Protein AF-A0A0F9ITS7-F1 (afdb_monomer)

Solvent-accessible surface area (backbone atoms only — not comparable to full-atom values): 2307 Å² total; per-residue (Å²): 92,71,21,77,91,32,69,42,64,9,37,40,78,40,80,95,70,80,43,72,43,63,22,75,85,28,71,46,66,9,35,33,70,92,75,83,78,127

Mean predicted aligned error: 6.67 Å

Secondary structure (DSSP, 8-state):
-B-TTTTTSSEEEETTTTEEEEPTTTTTSSB--TT---

Radius of gyration: 10.62 Å; Cα contacts (8 Å, |Δi|>4): 62; chains: 1; bounding box: 23×20×28 Å

Sequence (38 aa):
MKCPDCDGQGWTWIVPDHSGLLCKTCHGIGEIPDKEKK

Nearest PDB structures (foldseek):
  1exk-assembly1_A  TM=7.388E-01  e=5.079E-02  Escheric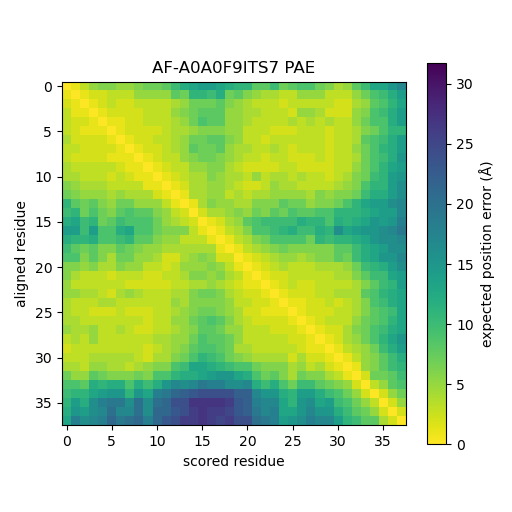hia coli
  1hcg-assembly1_B  TM=4.866E-01  e=6.157E+00  Homo sapiens

Structure (mmCIF, N/CA/C/O backbone):
data_AF-A0A0F9ITS7-F1
#
_entry.id   AF-A0A0F9ITS7-F1
#
loop_
_atom_site.group_PDB
_atom_site.id
_atom_site.type_symbol
_atom_site.label_atom_id
_atom_site.label_alt_id
_atom_site.label_comp_id
_atom_site.label_asym_id
_atom_site.label_entity_id
_atom_site.label_seq_id
_atom_site.pdbx_PDB_ins_code
_atom_site.Cartn_x
_atom_site.Cartn_y
_atom_site.Cartn_z
_atom_site.occupancy
_atom_site.B_iso_or_equiv
_atom_site.auth_seq_id
_atom_site.auth_comp_id
_atom_site.auth_asym_id
_atom_site.auth_atom_id
_atom_site.pdbx_PDB_model_num
ATOM 1 N N . MET A 1 1 ? -7.461 -0.274 11.968 1.00 79.56 1 MET A N 1
ATOM 2 C CA . MET A 1 1 ? -8.141 -1.144 10.976 1.00 79.56 1 MET A CA 1
ATOM 3 C C . MET A 1 1 ? -7.171 -1.382 9.831 1.00 79.56 1 MET A C 1
ATOM 5 O O . MET A 1 1 ? -6.570 -0.415 9.374 1.00 79.56 1 MET A O 1
ATOM 9 N N . LYS A 1 2 ? -7.004 -2.634 9.380 1.00 82.81 2 LYS A N 1
ATOM 10 C CA . LYS A 1 2 ? -6.152 -2.960 8.225 1.00 82.81 2 LYS A CA 1
ATOM 11 C C . LYS A 1 2 ? -6.642 -2.186 6.997 1.00 82.81 2 LYS A C 1
ATOM 13 O O . LYS A 1 2 ? -7.841 -2.186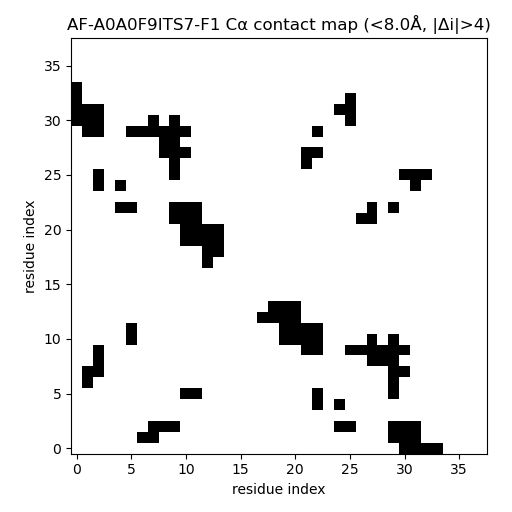 6.725 1.00 82.81 2 LYS A O 1
ATOM 18 N N . CYS A 1 3 ? -5.744 -1.508 6.287 1.00 86.50 3 CYS A N 1
ATOM 19 C CA . CYS A 1 3 ? -6.129 -0.755 5.098 1.00 86.50 3 CYS A CA 1
ATOM 20 C C . CYS A 1 3 ? -6.535 -1.722 3.971 1.00 86.50 3 CYS A C 1
ATOM 22 O O . CYS A 1 3 ? -5.709 -2.555 3.595 1.00 86.50 3 CYS A O 1
ATOM 24 N N . PRO A 1 4 ? -7.772 -1.645 3.439 1.00 82.44 4 PRO A N 1
ATOM 25 C CA . PRO A 1 4 ? -8.254 -2.555 2.405 1.00 82.44 4 PRO A CA 1
ATOM 26 C C . PRO A 1 4 ? -7.600 -2.274 1.048 1.00 82.44 4 PRO A C 1
ATOM 28 O O . PRO A 1 4 ? -7.474 -3.180 0.237 1.00 82.44 4 PRO A O 1
ATOM 31 N N . ASP A 1 5 ? -7.140 -1.041 0.821 1.00 83.50 5 ASP A N 1
ATOM 32 C CA . ASP A 1 5 ? -6.577 -0.590 -0.456 1.00 83.50 5 ASP A CA 1
ATOM 33 C C . ASP A 1 5 ? -5.196 -1.205 -0.740 1.00 83.50 5 ASP A C 1
ATOM 35 O O . ASP A 1 5 ? -4.882 -1.586 -1.862 1.00 83.50 5 ASP A O 1
ATOM 39 N N . CYS A 1 6 ? -4.386 -1.385 0.304 1.00 86.44 6 CYS A N 1
ATOM 40 C CA . CYS A 1 6 ? -3.088 -2.061 0.216 1.00 86.44 6 CYS A CA 1
ATOM 41 C C . CYS A 1 6 ? -3.055 -3.407 0.938 1.00 86.44 6 CYS A C 1
ATOM 43 O O . CYS A 1 6 ? -1.973 -3.914 1.233 1.00 86.44 6 CYS A O 1
ATOM 45 N N . ASP A 1 7 ? -4.221 -3.932 1.315 1.00 85.62 7 ASP A N 1
ATOM 46 C CA . ASP A 1 7 ? -4.366 -5.125 2.143 1.00 85.62 7 ASP A CA 1
ATOM 47 C C . ASP A 1 7 ? -3.348 -5.157 3.300 1.00 85.62 7 ASP A C 1
ATOM 49 O O . ASP A 1 7 ? -2.629 -6.127 3.521 1.00 85.62 7 ASP A O 1
ATOM 53 N N . GLY A 1 8 ? -3.268 -4.072 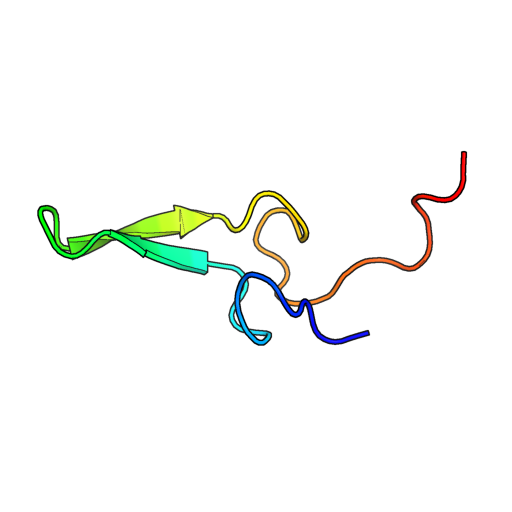4.072 1.00 86.94 8 GLY A N 1
ATOM 54 C CA . GLY A 1 8 ? -2.410 -4.010 5.259 1.00 86.94 8 GLY A CA 1
ATOM 55 C C . GLY A 1 8 ? -0.916 -3.820 5.023 1.00 86.94 8 GLY A C 1
ATOM 56 O O . GLY A 1 8 ? -0.185 -3.678 5.994 1.00 86.94 8 GLY A O 1
ATOM 57 N N . GLN A 1 9 ? -0.449 -3.811 3.773 1.00 88.25 9 GLN A N 1
ATOM 58 C CA . GLN A 1 9 ? 0.985 -3.710 3.484 1.00 88.25 9 GLN A CA 1
ATOM 59 C C . GLN A 1 9 ? 1.526 -2.292 3.678 1.00 88.25 9 GLN A C 1
ATOM 61 O O . GLN A 1 9 ? 2.652 -2.127 4.110 1.00 88.25 9 GLN A O 1
ATOM 66 N N . GLY A 1 10 ? 0.739 -1.259 3.3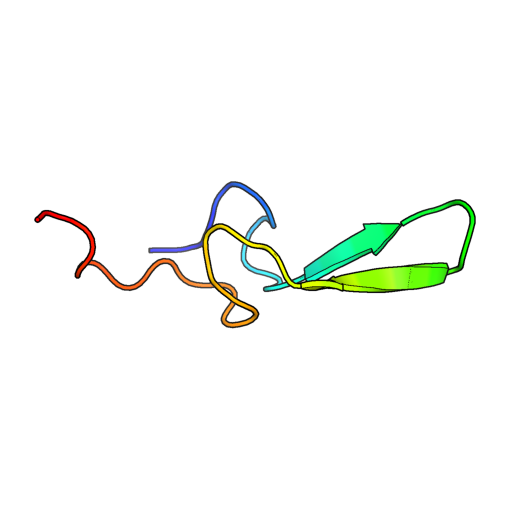71 1.00 88.62 10 GLY A N 1
ATOM 67 C CA . GLY A 1 10 ? 1.187 0.139 3.402 1.00 88.62 10 GLY A CA 1
ATOM 68 C C . GLY A 1 10 ? 1.686 0.654 2.054 1.00 88.62 10 GLY A 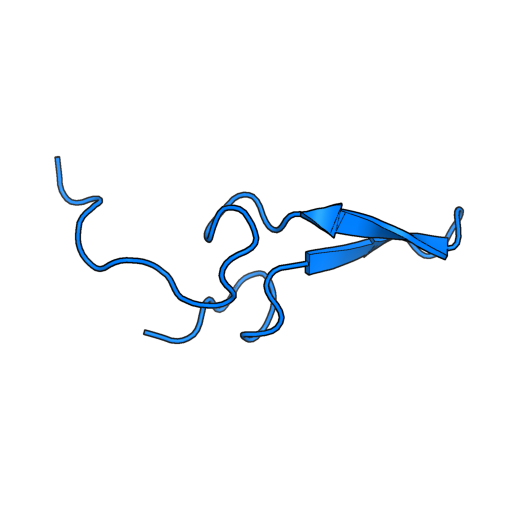C 1
ATOM 69 O O . GLY A 1 10 ? 1.728 1.860 1.832 1.00 88.62 10 GLY A O 1
ATOM 70 N N . TRP A 1 11 ? 1.962 -0.233 1.104 1.00 86.88 11 TRP A N 1
ATOM 71 C CA . TRP A 1 11 ? 2.355 0.104 -0.262 1.00 86.88 11 TRP A CA 1
ATOM 72 C C . TRP A 1 11 ? 1.681 -0.827 -1.272 1.00 86.88 11 TRP A C 1
ATOM 74 O O . TRP A 1 11 ? 1.169 -1.889 -0.925 1.00 86.88 11 TRP A O 1
ATOM 84 N N . THR A 1 12 ? 1.674 -0.407 -2.532 1.00 84.25 12 THR A N 1
ATOM 85 C CA . THR A 1 12 ? 1.178 -1.172 -3.681 1.00 84.25 12 THR A CA 1
ATOM 86 C C . THR A 1 12 ? 2.303 -1.298 -4.702 1.00 84.25 12 THR A C 1
ATOM 88 O O . THR A 1 12 ? 3.045 -0.344 -4.937 1.00 84.25 12 THR A O 1
ATOM 91 N N . TRP A 1 13 ? 2.482 -2.484 -5.280 1.00 80.81 13 TRP A N 1
ATOM 92 C CA . TRP A 1 13 ? 3.533 -2.713 -6.270 1.00 80.81 13 TRP A CA 1
ATOM 93 C C . TRP A 1 13 ? 3.090 -2.211 -7.640 1.00 80.81 13 TRP A C 1
ATOM 95 O O . TRP A 1 13 ? 2.079 -2.667 -8.176 1.00 80.81 13 TRP A O 1
ATOM 105 N N . ILE A 1 14 ? 3.870 -1.308 -8.232 1.00 79.19 14 ILE A N 1
ATOM 106 C CA . ILE A 1 14 ? 3.695 -0.921 -9.628 1.00 79.19 14 ILE A CA 1
ATOM 107 C C . ILE A 1 14 ? 4.497 -1.913 -10.479 1.00 79.19 14 ILE A C 1
ATOM 109 O O . ILE A 1 14 ? 5.712 -1.793 -10.636 1.00 79.19 14 ILE A O 1
ATOM 113 N N . VAL A 1 15 ? 3.798 -2.915 -11.023 1.00 75.75 15 VAL A N 1
ATOM 114 C CA . VAL A 1 15 ? 4.375 -3.985 -11.860 1.00 75.75 15 VAL A CA 1
ATOM 115 C C . VAL A 1 15 ? 5.276 -3.522 -13.016 1.00 75.75 15 VAL A C 1
ATOM 117 O O . VAL A 1 15 ? 6.265 -4.211 -13.251 1.00 75.75 15 VAL A O 1
ATOM 120 N N . PRO A 1 16 ? 5.040 -2.398 -13.725 1.00 79.75 16 PRO A N 1
ATOM 121 C CA . PRO A 1 16 ? 5.942 -1.999 -14.807 1.00 79.75 16 PRO A CA 1
ATOM 122 C C . PRO A 1 16 ? 7.312 -1.463 -14.360 1.00 79.75 16 PRO A C 1
ATOM 124 O O . PRO A 1 16 ? 8.204 -1.413 -15.197 1.00 79.75 16 PRO A O 1
ATOM 127 N N . ASP A 1 17 ? 7.501 -1.070 -13.095 1.00 75.50 17 ASP A N 1
ATOM 128 C CA . ASP A 1 17 ? 8.729 -0.380 -12.649 1.00 75.50 17 ASP A CA 1
ATOM 129 C C . ASP A 1 17 ? 9.408 -1.045 -11.437 1.00 75.50 17 ASP A C 1
ATOM 131 O O . ASP A 1 17 ? 10.434 -0.575 -10.963 1.00 75.50 17 ASP A O 1
ATOM 135 N N . HIS A 1 18 ? 8.836 -2.124 -10.885 1.00 72.38 18 HIS A N 1
ATOM 136 C CA . HIS A 1 18 ? 9.254 -2.713 -9.598 1.00 72.38 18 HIS A CA 1
ATOM 137 C C . HIS A 1 18 ? 9.300 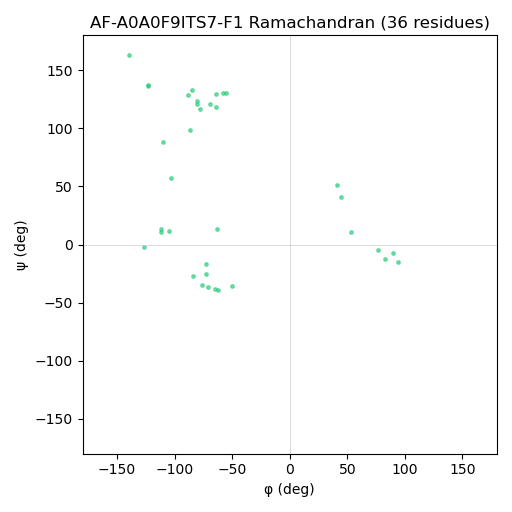-1.717 -8.419 1.00 72.38 18 HIS A C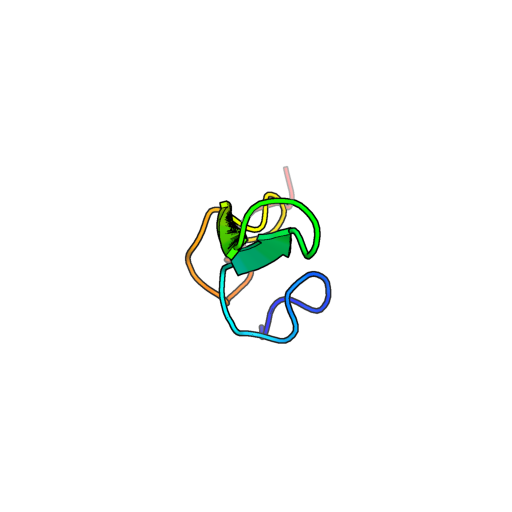 1
ATOM 139 O O . HIS A 1 18 ? 9.767 -2.055 -7.331 1.00 72.38 18 HIS A O 1
ATOM 145 N N . SER A 1 19 ? 8.764 -0.512 -8.600 1.00 77.06 19 SER A N 1
ATOM 146 C CA . SER A 1 19 ? 8.669 0.513 -7.574 1.00 77.06 19 SER A CA 1
ATOM 147 C C . SER A 1 19 ? 7.410 0.306 -6.732 1.00 77.06 19 SER A C 1
ATOM 149 O O . SER A 1 19 ? 6.307 0.094 -7.248 1.00 77.06 19 SER A O 1
ATOM 151 N N . GLY A 1 20 ? 7.568 0.368 -5.411 1.00 82.12 20 GLY A N 1
ATOM 152 C CA . GLY A 1 20 ? 6.447 0.404 -4.476 1.00 82.12 20 GLY A CA 1
ATOM 153 C C . GLY A 1 20 ? 5.885 1.820 -4.383 1.00 82.12 20 GLY A C 1
ATOM 154 O O . GLY A 1 20 ? 6.600 2.743 -3.998 1.00 82.12 20 GLY A O 1
ATOM 155 N N . LEU A 1 21 ? 4.606 2.006 -4.708 1.00 84.44 21 LEU A N 1
ATOM 156 C CA . LEU A 1 21 ? 3.901 3.253 -4.431 1.00 84.44 21 LEU A CA 1
ATOM 157 C C . LEU A 1 21 ? 3.292 3.178 -3.037 1.00 84.44 21 LEU A C 1
ATOM 159 O O . LEU A 1 21 ? 2.558 2.235 -2.728 1.00 84.44 21 LEU A O 1
ATOM 163 N N . LEU A 1 22 ? 3.553 4.187 -2.208 1.00 85.31 22 LEU A N 1
ATOM 164 C CA . LEU A 1 22 ? 2.890 4.314 -0.914 1.00 85.31 22 LEU A CA 1
ATOM 165 C C . LEU A 1 22 ? 1.373 4.307 -1.112 1.00 85.31 22 LEU A C 1
ATOM 167 O O . LEU A 1 22 ? 0.831 5.037 -1.946 1.00 85.31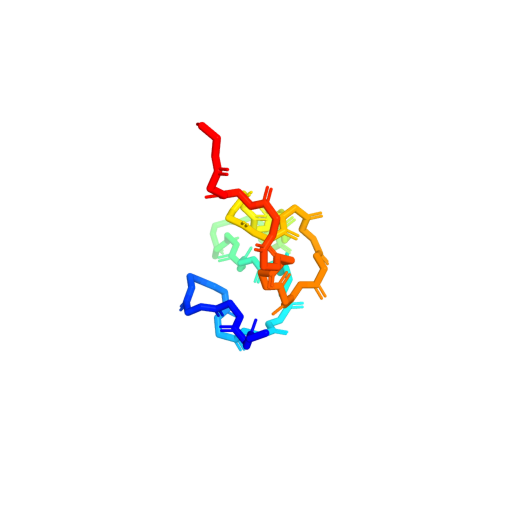 22 LEU A O 1
ATOM 171 N N . CYS A 1 23 ? 0.693 3.472 -0.332 1.00 86.19 23 CYS A N 1
ATOM 172 C CA . CYS A 1 23 ? -0.755 3.428 -0.324 1.00 86.19 23 CYS A CA 1
ATOM 173 C C . CYS A 1 23 ? -1.267 4.774 0.174 1.00 86.19 23 CYS A C 1
ATOM 175 O O . CYS A 1 23 ? -0.961 5.171 1.299 1.00 86.19 23 CYS A O 1
ATOM 177 N N . LYS A 1 24 ? -2.025 5.484 -0.666 1.00 83.00 24 LYS A N 1
ATOM 178 C CA . LYS A 1 24 ? -2.522 6.830 -0.348 1.00 83.00 24 LYS A CA 1
ATOM 179 C C . LYS A 1 24 ? -3.484 6.795 0.833 1.00 83.00 24 LYS A C 1
ATOM 181 O O . LYS A 1 24 ? -3.412 7.644 1.708 1.00 83.00 24 LYS A O 1
ATOM 186 N N . THR A 1 25 ? -4.314 5.761 0.890 1.00 82.19 25 THR A N 1
ATOM 187 C CA . THR A 1 25 ? -5.357 5.588 1.904 1.00 82.19 25 THR A CA 1
ATOM 188 C C . THR A 1 25 ? -4.790 5.465 3.319 1.00 82.19 25 THR A C 1
ATOM 190 O O . THR A 1 25 ? -5.348 6.011 4.265 1.00 82.19 25 THR A O 1
ATOM 193 N N . CYS A 1 26 ? -3.663 4.771 3.488 1.00 86.12 26 CYS A N 1
ATOM 194 C CA . CYS A 1 26 ? -2.998 4.636 4.789 1.00 86.12 26 CYS A CA 1
ATOM 195 C C . CYS A 1 26 ? -1.652 5.364 4.870 1.00 86.12 26 CYS A C 1
ATOM 197 O O . CYS A 1 26 ? -0.896 5.118 5.803 1.00 86.12 26 CYS A O 1
ATOM 199 N N . HIS A 1 27 ? -1.315 6.200 3.886 1.00 83.69 27 HIS A N 1
ATOM 200 C CA . HIS A 1 27 ? -0.058 6.952 3.792 1.00 83.69 27 HIS A CA 1
ATOM 201 C C . HIS A 1 27 ? 1.214 6.144 4.122 1.00 83.69 27 HIS A C 1
ATOM 203 O O . HIS A 1 27 ? 2.102 6.639 4.811 1.00 83.69 27 HIS A O 1
ATOM 209 N N . GLY A 1 28 ? 1.316 4.890 3.669 1.00 85.12 28 GLY A N 1
ATOM 210 C CA . GLY A 1 28 ? 2.489 4.057 3.979 1.00 85.12 28 GLY A CA 1
ATOM 211 C C . GLY A 1 28 ? 2.420 3.213 5.249 1.00 85.12 28 GLY A C 1
ATOM 212 O O . GLY A 1 28 ? 3.310 2.403 5.467 1.00 85.12 28 GLY A O 1
ATOM 213 N N . ILE A 1 29 ? 1.393 3.378 6.087 1.00 88.00 29 ILE A N 1
ATOM 214 C CA . ILE A 1 29 ? 1.348 2.752 7.420 1.00 88.00 29 ILE A CA 1
ATOM 215 C C . ILE A 1 29 ? 0.834 1.305 7.376 1.00 88.00 29 ILE A C 1
ATOM 217 O O . ILE A 1 29 ? 1.165 0.503 8.240 1.00 88.00 29 ILE A O 1
ATOM 221 N N . GLY A 1 30 ? 0.010 0.957 6.385 1.00 85.31 30 GLY A N 1
ATOM 222 C CA . GLY A 1 30 ? -0.681 -0.340 6.311 1.00 85.31 30 GLY A CA 1
ATOM 223 C C . GLY A 1 30 ? -1.966 -0.388 7.140 1.00 85.31 30 GLY A C 1
ATOM 224 O O . GLY A 1 30 ? -2.830 -1.239 6.937 1.00 85.31 30 GLY A O 1
ATOM 225 N N . GLU A 1 31 ? -2.182 0.599 7.998 1.00 86.88 31 GLU A N 1
ATOM 226 C CA . GLU A 1 31 ? -3.381 0.727 8.812 1.00 86.88 31 GLU A CA 1
ATOM 227 C C . GLU A 1 31 ? -4.043 2.072 8.548 1.00 86.88 31 GLU A C 1
ATOM 229 O O . GLU A 1 31 ? -3.366 3.094 8.454 1.00 86.88 31 GLU A O 1
ATOM 234 N N . ILE A 1 32 ? -5.371 2.083 8.421 1.00 80.06 32 ILE A N 1
ATOM 235 C CA . ILE A 1 32 ? -6.104 3.348 8.386 1.00 80.06 32 ILE A CA 1
ATOM 236 C C . ILE A 1 32 ? -6.186 3.843 9.833 1.00 80.06 32 ILE A C 1
ATOM 238 O O . ILE A 1 32 ? -6.783 3.142 10.667 1.00 80.06 32 ILE A O 1
ATOM 242 N N . PRO A 1 33 ? -5.592 5.004 10.168 1.00 67.62 33 PRO A N 1
ATOM 243 C CA . PRO A 1 33 ? -5.862 5.627 11.448 1.00 67.62 33 PRO A CA 1
ATOM 244 C C . PRO A 1 33 ? -7.341 6.020 11.460 1.00 67.62 33 PRO A C 1
ATOM 246 O O . PRO A 1 33 ? -7.820 6.679 10.543 1.00 67.62 33 PRO A O 1
ATOM 249 N N . ASP A 1 34 ? -8.064 5.646 12.512 1.00 63.91 34 ASP A N 1
ATOM 250 C CA . ASP A 1 34 ? -9.510 5.882 12.700 1.00 63.91 34 ASP A CA 1
ATOM 251 C C . ASP A 1 34 ? -9.898 7.385 12.776 1.00 63.91 34 ASP A C 1
ATOM 253 O O . ASP A 1 34 ? -10.987 7.753 13.201 1.00 63.91 34 ASP A O 1
ATOM 257 N N . LYS A 1 35 ? -8.988 8.294 12.402 1.00 59.31 35 LYS A N 1
ATOM 258 C CA . LYS A 1 35 ? -9.078 9.744 12.606 1.00 59.31 35 LYS A CA 1
ATOM 259 C C . LYS A 1 35 ? -9.423 10.556 11.359 1.00 59.31 35 LYS A C 1
ATOM 261 O O . LYS A 1 35 ? -9.365 11.779 11.432 1.00 59.31 35 LYS A O 1
ATOM 266 N N . GLU A 1 36 ? -9.844 9.934 10.261 1.00 55.25 36 GLU A N 1
ATOM 267 C CA . GLU A 1 36 ? -10.439 10.664 9.130 1.00 55.25 36 GLU A CA 1
ATOM 268 C C . GLU A 1 36 ? -11.968 10.512 9.117 1.00 55.25 36 GLU A C 1
ATOM 270 O O . GLU A 1 36 ? -12.592 10.035 8.177 1.00 55.25 36 GLU A O 1
ATOM 275 N N . LYS A 1 37 ? -12.589 10.916 10.228 1.00 48.94 37 LYS A N 1
ATOM 276 C CA . LYS A 1 37 ? -13.931 11.500 10.213 1.00 48.94 37 LYS A CA 1
ATOM 277 C C . LYS A 1 37 ? -13.769 12.974 10.565 1.00 48.94 37 LYS A C 1
ATOM 279 O O . LYS A 1 37 ? -13.813 13.327 11.743 1.00 48.94 37 LYS A O 1
ATOM 284 N N . LYS A 1 38 ? -13.537 13.827 9.573 1.00 43.47 38 LYS A N 1
ATOM 285 C CA . LYS A 1 38 ? -13.772 15.262 9.722 1.00 43.47 38 LYS A CA 1
ATOM 286 C C . LYS A 1 38 ? -14.380 15.824 8.452 1.00 43.47 38 LYS A C 1
ATOM 288 O O . LYS A 1 38 ? -13.850 15.493 7.374 1.00 43.47 38 LYS A O 1
#

Foldseek 3Di:
DFDPQCRLQQWDQPVVPRDTHGDPQCRSRRDRDPPPPD

Organism: NCBI:txid412755

InterPro dom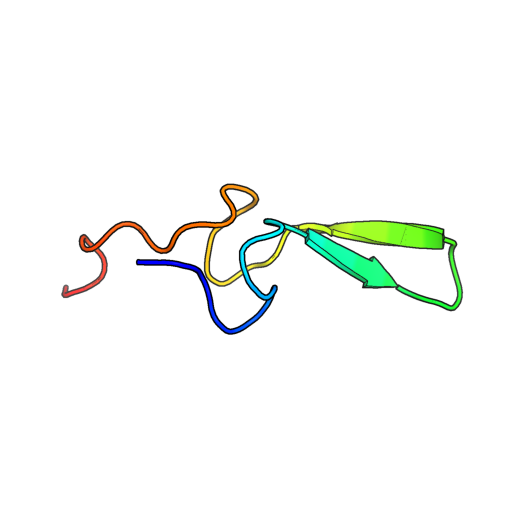ains:
  IPR036410 Heat shock protein DnaJ, cysteine-rich domain superfamily [SSF57938] (2-34)

pLDDT: mean 78.93, std 10.92, range [43.47, 88.62]